Protein AF-A0A2E9ZQR4-F1 (afdb_monomer)

Foldseek 3Di:
DVVVLVVVQVVVVQVVVQVVQVVVVKGFDFWPDKDKDDKDKAQPDPPDPDPDDDPDPPRPDIDIDIDMDIDTDID

pLDDT: mean 75.89, std 17.08, range [40.94, 94.12]

Radius of gyration: 18.5 Å; Cα contacts (8 Å, |Δi|>4): 84; chains: 1; bounding box: 41×24×49 Å

Structure (mmCIF, N/CA/C/O backbone):
data_AF-A0A2E9ZQR4-F1
#
_entry.id   AF-A0A2E9ZQR4-F1
#
loop_
_atom_site.group_PDB
_atom_site.id
_atom_site.type_symbol
_atom_site.label_atom_id
_atom_site.label_alt_id
_atom_site.label_comp_id
_atom_site.label_asym_id
_atom_site.label_entity_id
_atom_site.label_seq_id
_atom_site.pdbx_PDB_ins_code
_atom_site.Cartn_x
_atom_site.Cartn_y
_atom_site.Cartn_z
_atom_site.occupancy
_atom_site.B_iso_or_equiv
_atom_site.auth_seq_id
_atom_site.auth_comp_id
_atom_site.auth_asym_id
_atom_site.auth_atom_id
_atom_site.pdbx_PDB_model_num
ATOM 1 N N . MET A 1 1 ? 0.955 -11.492 -16.783 1.00 59.88 1 MET A N 1
ATOM 2 C CA . MET A 1 1 ? 2.050 -10.541 -16.470 1.00 59.88 1 MET A CA 1
ATOM 3 C C . MET A 1 1 ? 1.582 -9.284 -15.733 1.00 59.88 1 MET A C 1
ATOM 5 O O . MET A 1 1 ? 2.062 -9.042 -14.637 1.00 59.88 1 MET A O 1
ATOM 9 N N . LYS A 1 2 ? 0.673 -8.455 -16.284 1.00 69.50 2 LYS A N 1
ATOM 10 C CA . LYS A 1 2 ? 0.164 -7.263 -15.561 1.00 69.50 2 LYS A CA 1
ATOM 11 C C . LYS A 1 2 ? -0.748 -7.609 -14.379 1.00 69.50 2 LYS A C 1
ATOM 13 O O . LYS A 1 2 ? -0.615 -6.982 -13.340 1.00 69.50 2 LYS A O 1
ATOM 18 N N . LEU A 1 3 ? -1.661 -8.566 -14.556 1.00 78.50 3 LEU A N 1
ATOM 19 C CA . LEU A 1 3 ? -2.572 -9.028 -13.501 1.00 78.50 3 LEU A CA 1
ATOM 20 C C . LEU A 1 3 ? -1.796 -9.695 -12.361 1.00 78.50 3 LEU A C 1
ATOM 22 O O . LEU A 1 3 ? -1.941 -9.276 -11.222 1.00 78.50 3 LEU A O 1
ATOM 26 N N . ASP A 1 4 ? -0.871 -10.595 -12.693 1.00 85.25 4 ASP A N 1
ATOM 27 C CA . ASP A 1 4 ? -0.018 -11.288 -11.717 1.00 85.25 4 ASP A CA 1
ATOM 28 C C . ASP A 1 4 ? 0.771 -10.303 -10.831 1.00 85.25 4 ASP A C 1
ATOM 30 O O . ASP A 1 4 ? 0.783 -10.433 -9.612 1.00 85.25 4 ASP A O 1
ATOM 34 N N . LEU A 1 5 ? 1.346 -9.241 -11.418 1.00 83.69 5 LEU A N 1
ATOM 35 C CA . LEU A 1 5 ? 2.037 -8.181 -10.665 1.00 83.69 5 LEU A CA 1
ATOM 36 C C . LEU A 1 5 ? 1.120 -7.452 -9.671 1.00 83.69 5 LEU A C 1
ATOM 38 O O . LEU A 1 5 ? 1.575 -7.005 -8.619 1.00 83.69 5 LEU A O 1
ATOM 42 N N . LEU A 1 6 ? -0.159 -7.290 -10.008 1.00 84.50 6 LEU A N 1
ATOM 43 C CA . LEU A 1 6 ? -1.134 -6.637 -9.135 1.00 84.50 6 LEU A CA 1
ATOM 44 C C . LEU A 1 6 ? -1.608 -7.571 -8.034 1.00 84.50 6 LEU A C 1
ATOM 46 O O . LEU A 1 6 ? -1.776 -7.121 -6.904 1.00 84.50 6 LEU A O 1
ATOM 50 N N . GLU A 1 7 ? -1.793 -8.851 -8.347 1.00 87.31 7 GLU A N 1
ATOM 51 C CA . GLU A 1 7 ? -2.121 -9.878 -7.362 1.00 87.31 7 GLU A CA 1
ATOM 52 C C . GLU A 1 7 ? -0.998 -10.022 -6.333 1.00 87.31 7 GLU A C 1
ATOM 54 O O . GLU A 1 7 ? -1.259 -9.974 -5.130 1.00 87.31 7 GLU A O 1
ATOM 59 N N . GLU A 1 8 ? 0.258 -10.087 -6.780 1.00 88.62 8 GLU A N 1
ATOM 60 C CA . GLU A 1 8 ? 1.425 -10.112 -5.895 1.00 88.62 8 GLU A CA 1
ATOM 61 C C . GLU A 1 8 ? 1.520 -8.843 -5.037 1.00 88.62 8 GLU A C 1
ATOM 63 O O . GLU A 1 8 ? 1.747 -8.922 -3.825 1.00 88.62 8 GLU A O 1
ATOM 68 N N . ALA A 1 9 ? 1.302 -7.664 -5.631 1.00 87.31 9 ALA A N 1
ATOM 69 C CA . ALA A 1 9 ? 1.311 -6.398 -4.900 1.00 87.31 9 ALA A CA 1
ATOM 70 C C . ALA A 1 9 ? 0.184 -6.325 -3.854 1.00 87.31 9 ALA A C 1
ATOM 72 O O . ALA A 1 9 ? 0.418 -5.894 -2.721 1.00 87.31 9 ALA A O 1
ATOM 73 N N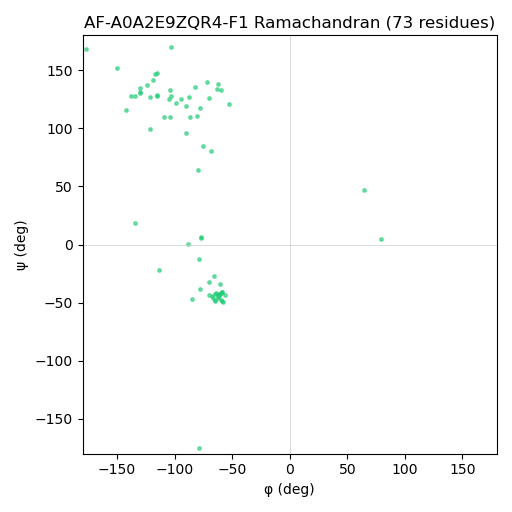 . ALA A 1 10 ? -1.021 -6.783 -4.198 1.00 88.50 10 ALA A N 1
ATOM 74 C CA . ALA A 1 10 ? -2.164 -6.815 -3.292 1.00 88.50 10 ALA A CA 1
ATOM 75 C C . ALA A 1 10 ? -1.958 -7.817 -2.145 1.00 88.50 10 ALA A C 1
ATOM 77 O O . ALA A 1 10 ? -2.190 -7.483 -0.981 1.00 88.50 10 ALA A O 1
ATOM 78 N N . ALA A 1 11 ? -1.452 -9.018 -2.444 1.00 90.44 11 ALA A N 1
ATOM 79 C CA . ALA A 1 11 ? -1.115 -10.026 -1.442 1.00 90.44 11 ALA A CA 1
ATOM 80 C C . ALA A 1 11 ? -0.041 -9.516 -0.468 1.00 90.44 11 ALA A C 1
ATOM 82 O O . ALA A 1 11 ? -0.169 -9.677 0.749 1.00 90.44 11 ALA A O 1
ATOM 83 N N . ASN A 1 12 ? 0.985 -8.833 -0.986 1.00 91.06 12 ASN A N 1
ATOM 84 C CA . ASN A 1 12 ? 2.017 -8.202 -0.167 1.00 91.06 12 ASN A CA 1
ATOM 85 C C . ASN A 1 12 ? 1.432 -7.117 0.752 1.00 91.06 12 ASN A C 1
ATOM 87 O O . ASN A 1 12 ? 1.747 -7.079 1.944 1.00 91.06 12 ASN A O 1
ATOM 91 N N . SER A 1 13 ? 0.550 -6.271 0.212 1.00 90.12 13 SER A N 1
ATOM 92 C CA . SER A 1 13 ? -0.132 -5.216 0.967 1.00 90.12 13 SER A CA 1
ATOM 93 C C . SER A 1 13 ? -0.964 -5.794 2.114 1.00 90.12 13 SER A C 1
ATOM 95 O O . SER A 1 13 ? -0.803 -5.383 3.263 1.00 90.12 13 SER A O 1
ATOM 97 N N . LYS A 1 14 ? -1.762 -6.836 1.845 1.00 90.56 14 LYS A N 1
ATOM 98 C CA . LYS A 1 14 ? -2.543 -7.543 2.870 1.00 90.56 14 LYS A CA 1
ATOM 99 C C . LYS A 1 14 ? -1.655 -8.106 3.982 1.00 90.56 14 LYS A C 1
ATOM 101 O O . LYS A 1 14 ? -1.919 -7.847 5.153 1.00 90.56 14 LYS A O 1
ATOM 106 N N . LEU A 1 15 ? -0.582 -8.820 3.630 1.00 93.69 15 LEU A N 1
ATOM 107 C CA . LEU A 1 15 ? 0.337 -9.410 4.609 1.00 93.69 15 LEU A CA 1
ATOM 108 C C . LEU A 1 15 ? 0.968 -8.344 5.519 1.00 93.69 15 LEU A C 1
ATOM 110 O O . LEU A 1 15 ? 1.129 -8.557 6.722 1.00 93.69 15 LEU A O 1
ATOM 114 N N . ARG A 1 16 ? 1.344 -7.191 4.954 1.00 92.12 16 ARG A N 1
ATOM 115 C CA . ARG A 1 16 ? 1.885 -6.066 5.729 1.00 92.12 16 ARG A CA 1
ATOM 116 C C . ARG A 1 16 ? 0.839 -5.471 6.662 1.00 92.12 16 ARG A C 1
ATOM 118 O O . ARG A 1 16 ? 1.140 -5.285 7.839 1.00 92.12 16 ARG A O 1
ATOM 125 N N . SER A 1 17 ? -0.373 -5.240 6.170 1.00 91.62 17 SER A N 1
ATOM 126 C CA . SER A 1 17 ? -1.484 -4.737 6.980 1.00 91.62 17 SER A CA 1
ATOM 127 C C . SER A 1 17 ? -1.822 -5.679 8.135 1.00 91.62 17 SER A C 1
ATOM 129 O O . SER A 1 17 ? -1.994 -5.221 9.259 1.00 91.62 17 SER A O 1
ATOM 131 N N . GLU A 1 18 ? -1.834 -6.996 7.909 1.00 93.00 18 GLU A N 1
ATOM 132 C CA . GLU A 1 18 ? -2.056 -7.996 8.963 1.00 93.00 18 GLU A CA 1
ATOM 133 C C . GLU A 1 18 ? -0.968 -7.957 10.039 1.00 93.00 18 GLU A C 1
ATOM 135 O O . GLU A 1 18 ? -1.272 -8.011 11.231 1.00 93.00 18 GLU A O 1
ATOM 140 N N . ARG A 1 19 ? 0.305 -7.829 9.642 1.00 94.12 19 ARG A N 1
ATOM 141 C CA . ARG A 1 19 ? 1.422 -7.711 10.591 1.00 94.12 19 ARG A CA 1
ATOM 142 C C . ARG A 1 19 ? 1.340 -6.427 11.411 1.00 94.12 19 ARG A C 1
ATOM 144 O O . ARG A 1 19 ? 1.572 -6.478 12.617 1.00 94.12 19 ARG A O 1
ATOM 151 N N . LEU A 1 20 ? 1.001 -5.306 10.774 1.00 90.94 20 LEU A N 1
ATOM 152 C CA . LEU A 1 20 ? 0.832 -4.017 11.447 1.00 90.94 20 LEU A CA 1
ATOM 153 C C . LEU A 1 20 ? -0.341 -4.050 12.426 1.00 90.94 20 LEU A C 1
ATOM 155 O O . LEU A 1 20 ? -0.165 -3.697 13.588 1.00 90.94 20 LEU A O 1
ATOM 159 N N . ALA A 1 21 ? -1.501 -4.545 11.989 1.00 91.75 21 ALA A N 1
ATOM 160 C CA . ALA A 1 21 ? -2.672 -4.688 12.845 1.00 91.75 21 ALA A CA 1
ATOM 161 C C . ALA A 1 21 ? -2.361 -5.587 14.048 1.00 91.75 21 ALA A C 1
ATOM 163 O O . ALA A 1 21 ? -2.564 -5.167 15.185 1.00 91.75 21 ALA A O 1
ATOM 164 N N . LYS A 1 22 ? -1.753 -6.761 13.818 1.00 92.81 22 LYS A N 1
ATOM 165 C CA . LYS A 1 22 ? -1.371 -7.689 14.891 1.00 92.81 22 LYS A CA 1
ATOM 166 C C . LYS A 1 22 ? -0.414 -7.050 15.897 1.00 92.81 22 LYS A C 1
ATOM 168 O O . LYS A 1 22 ? -0.563 -7.269 17.094 1.00 92.81 22 LYS A O 1
AT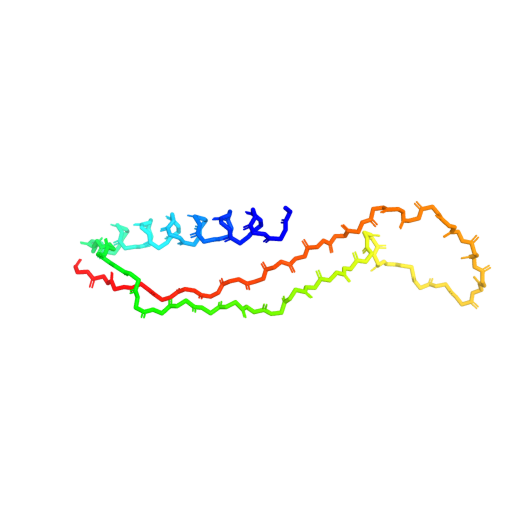OM 173 N N . SER A 1 23 ? 0.556 -6.263 15.429 1.00 91.75 23 SER A N 1
ATOM 174 C CA . SER A 1 23 ? 1.475 -5.53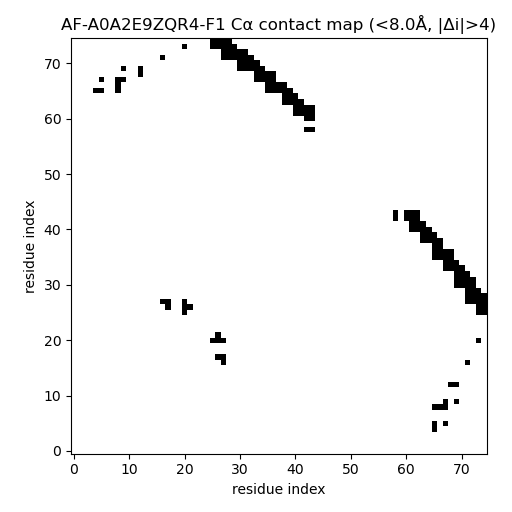3 16.311 1.00 91.75 23 SER A CA 1
ATOM 175 C C . SER A 1 23 ? 0.775 -4.451 17.137 1.00 91.75 23 SER A C 1
ATOM 177 O O . SER A 1 23 ? 1.257 -4.121 18.215 1.00 91.75 23 SER A O 1
ATOM 179 N N . ALA A 1 24 ? -0.331 -3.899 16.639 1.00 90.00 24 ALA A N 1
ATOM 180 C CA . ALA A 1 24 ? -1.154 -2.914 17.333 1.00 90.00 24 ALA A CA 1
ATOM 181 C C . ALA A 1 24 ? -2.247 -3.546 18.220 1.00 90.00 24 ALA A C 1
ATOM 183 O O . ALA A 1 24 ? -3.009 -2.816 18.843 1.00 90.00 24 ALA A O 1
ATOM 184 N N . GLY A 1 25 ? -2.337 -4.882 18.281 1.00 90.69 25 GLY A N 1
ATOM 185 C CA . GLY A 1 25 ? -3.398 -5.598 19.001 1.00 90.69 25 GLY A CA 1
ATOM 186 C C . GLY A 1 25 ? -4.731 -5.692 18.250 1.00 90.69 25 GLY A C 1
ATOM 187 O O . GLY A 1 25 ? -5.683 -6.243 18.791 1.00 90.69 25 GLY A O 1
ATOM 188 N N . ASN A 1 26 ? -4.779 -5.219 17.004 1.00 92.12 26 ASN A N 1
ATOM 189 C CA . ASN A 1 26 ? -5.971 -5.205 16.159 1.00 92.12 26 ASN A CA 1
ATOM 190 C C . ASN A 1 26 ? -5.923 -6.328 15.109 1.00 92.12 26 ASN A C 1
ATOM 192 O O . ASN A 1 26 ? -4.887 -6.957 14.860 1.00 92.12 26 ASN A O 1
ATOM 196 N N . ARG A 1 27 ? -7.036 -6.554 14.412 1.00 90.19 27 ARG A N 1
ATOM 197 C CA . ARG A 1 27 ? -7.141 -7.502 13.297 1.00 90.19 27 ARG A CA 1
ATOM 198 C C . ARG A 1 27 ? -7.650 -6.815 12.038 1.00 90.19 27 ARG A C 1
ATOM 200 O O . ARG A 1 27 ? -8.602 -6.049 12.081 1.00 90.19 27 ARG A O 1
ATOM 207 N N . VAL A 1 28 ? -7.044 -7.128 10.893 1.00 90.56 28 VAL A N 1
ATOM 208 C CA . VAL A 1 28 ? -7.580 -6.715 9.587 1.00 90.56 28 VAL A CA 1
ATOM 209 C C . VAL A 1 28 ? -8.854 -7.506 9.297 1.00 90.56 28 VAL A C 1
ATOM 211 O O . VAL A 1 28 ? -8.833 -8.736 9.321 1.00 90.56 28 VAL A O 1
ATOM 214 N N . VAL A 1 29 ? -9.950 -6.812 9.001 1.00 89.12 29 VAL A N 1
ATOM 215 C CA . VAL A 1 29 ? -11.274 -7.421 8.755 1.00 89.12 29 VAL A CA 1
ATOM 216 C C . VAL A 1 29 ? -11.771 -7.275 7.324 1.00 89.12 29 VAL A C 1
ATOM 218 O O . VAL A 1 29 ? -12.585 -8.078 6.877 1.00 89.12 29 VAL A O 1
ATOM 221 N N . GLY A 1 30 ? -11.267 -6.304 6.567 1.00 88.50 30 GLY A N 1
ATOM 222 C CA . GLY A 1 30 ? -11.680 -6.119 5.180 1.00 88.50 30 GLY A CA 1
ATOM 223 C C . GLY A 1 30 ? -10.926 -5.006 4.471 1.00 88.50 30 GLY A C 1
ATOM 224 O O . GLY A 1 30 ? -10.217 -4.221 5.099 1.00 88.50 30 GLY A O 1
ATOM 225 N N . VAL A 1 31 ? -11.087 -4.949 3.150 1.00 89.56 31 VAL A N 1
ATOM 226 C CA . VAL A 1 31 ? -10.583 -3.859 2.304 1.00 89.56 31 VAL A CA 1
ATOM 227 C C . VAL A 1 31 ? -11.640 -2.757 2.270 1.00 89.56 31 VAL A C 1
ATOM 229 O O . VAL A 1 31 ? -12.799 -3.031 1.972 1.00 89.56 31 VAL A O 1
ATOM 232 N N . ILE A 1 32 ? -11.242 -1.526 2.581 1.00 90.94 32 ILE A N 1
ATOM 233 C CA . ILE A 1 32 ? -12.086 -0.329 2.458 1.00 90.94 32 ILE A CA 1
ATOM 234 C C . ILE A 1 32 ? -11.998 0.204 1.031 1.00 90.94 32 ILE A C 1
ATOM 236 O O . ILE A 1 32 ? -13.013 0.505 0.409 1.00 90.94 32 ILE A O 1
ATOM 240 N N . SER A 1 33 ? -10.778 0.303 0.506 1.00 88.31 33 SER A N 1
ATOM 241 C CA . SER A 1 33 ? -10.517 0.817 -0.830 1.00 88.31 33 SER A CA 1
ATOM 242 C C . SER A 1 33 ? -9.265 0.170 -1.424 1.00 88.31 33 SER A C 1
ATOM 244 O O . SER A 1 33 ? -8.355 -0.257 -0.710 1.00 88.31 33 SER A O 1
ATOM 246 N N . ALA A 1 34 ? -9.227 0.069 -2.750 1.00 86.38 34 ALA A N 1
ATOM 247 C CA . ALA A 1 34 ? -8.050 -0.356 -3.493 1.00 86.38 34 ALA A CA 1
ATOM 248 C C . ALA A 1 34 ? -7.901 0.539 -4.723 1.00 86.38 34 ALA A C 1
ATOM 250 O O . ALA A 1 34 ? -8.844 0.713 -5.492 1.00 86.38 34 ALA A O 1
ATOM 251 N N . SER A 1 35 ? -6.715 1.111 -4.897 1.00 86.81 35 SER A N 1
ATOM 252 C CA . SER A 1 35 ? -6.371 1.970 -6.020 1.00 86.81 35 SER A CA 1
ATOM 253 C C . SER A 1 35 ? -5.059 1.511 -6.636 1.00 86.81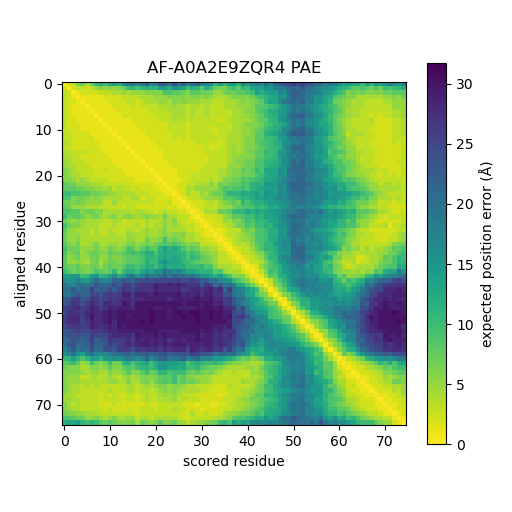 35 SER A C 1
ATOM 255 O O . SER A 1 35 ? -4.059 1.283 -5.951 1.00 86.81 35 SER A O 1
ATOM 257 N N . GLN A 1 36 ? -5.069 1.358 -7.954 1.00 81.44 36 GLN A N 1
ATOM 258 C CA . GLN A 1 36 ? -3.880 1.055 -8.728 1.00 81.44 36 GLN A CA 1
ATOM 259 C C . GLN A 1 36 ? -3.220 2.367 -9.151 1.00 81.44 36 GLN A C 1
ATOM 261 O O . GLN A 1 36 ? -3.810 3.175 -9.866 1.00 81.44 36 GLN A O 1
ATOM 266 N N . GLY A 1 37 ? -1.979 2.559 -8.716 1.00 77.88 37 GLY A N 1
ATOM 267 C CA . GLY A 1 37 ? -1.137 3.659 -9.150 1.00 77.88 37 GLY A CA 1
ATOM 268 C C . GLY A 1 37 ? -0.519 3.423 -10.529 1.00 77.88 37 GLY A C 1
ATOM 269 O O . GLY A 1 37 ? -0.765 2.439 -11.224 1.00 77.88 37 GLY A O 1
ATOM 270 N N . ILE A 1 38 ? 0.338 4.355 -10.923 1.00 74.81 38 ILE A N 1
ATOM 271 C CA . ILE A 1 38 ? 1.044 4.323 -12.204 1.00 74.81 38 ILE A CA 1
ATOM 272 C C . ILE A 1 38 ? 1.991 3.118 -12.323 1.00 74.81 38 ILE A C 1
ATOM 274 O O . ILE A 1 38 ? 2.795 2.839 -11.432 1.00 74.81 38 ILE A O 1
ATOM 278 N N . PHE A 1 39 ? 1.936 2.442 -13.474 1.00 76.38 39 PHE A N 1
ATOM 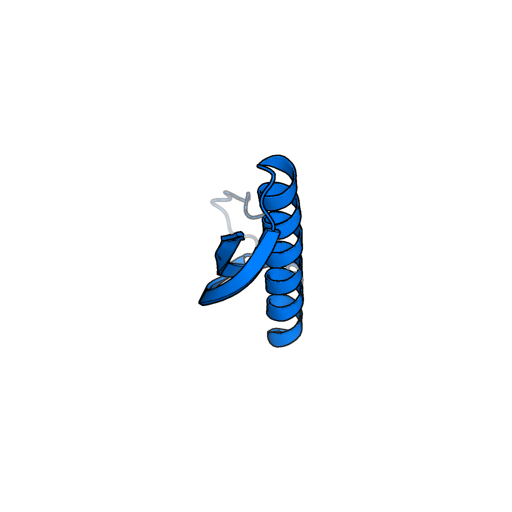279 C CA . PHE A 1 39 ? 2.961 1.485 -13.892 1.00 76.38 39 PHE A CA 1
ATOM 280 C C . PHE A 1 39 ? 4.178 2.245 -14.418 1.00 76.38 39 PHE A C 1
ATOM 282 O O . PHE A 1 39 ? 4.099 2.930 -15.436 1.00 76.38 39 PHE A O 1
ATOM 289 N N . GLN A 1 40 ? 5.318 2.092 -13.754 1.00 68.88 40 GLN A N 1
ATOM 290 C CA . GLN A 1 40 ? 6.589 2.643 -14.206 1.00 68.88 40 GLN A CA 1
ATOM 291 C C . GLN A 1 40 ? 7.394 1.554 -14.905 1.00 68.88 40 GLN A C 1
ATOM 293 O O . GLN A 1 40 ? 7.705 0.524 -14.313 1.00 68.88 40 GLN A O 1
ATOM 298 N N . ILE A 1 41 ? 7.754 1.785 -16.162 1.00 74.00 41 ILE A N 1
ATOM 299 C CA . ILE A 1 41 ? 8.661 0.915 -16.910 1.00 74.00 41 ILE A CA 1
ATOM 300 C C . ILE A 1 41 ? 9.964 1.688 -17.065 1.00 74.00 41 ILE A C 1
ATOM 302 O O . ILE A 1 41 ? 10.017 2.689 -17.774 1.00 74.00 41 ILE A O 1
ATOM 306 N N . THR A 1 42 ? 11.006 1.256 -16.366 1.00 67.25 42 THR A N 1
ATOM 307 C CA . THR A 1 42 ? 12.329 1.887 -16.406 1.00 67.25 42 THR A CA 1
ATOM 308 C C . THR A 1 42 ? 13.333 0.915 -17.012 1.00 67.25 42 THR A C 1
ATOM 310 O O . THR A 1 42 ? 13.220 -0.301 -16.845 1.00 67.25 42 THR A O 1
ATOM 313 N N . GLN A 1 43 ? 14.339 1.430 -17.717 1.00 58.72 43 GLN A N 1
ATOM 314 C CA . GLN A 1 43 ? 15.484 0.610 -18.105 1.00 58.72 43 GLN A CA 1
ATOM 315 C C . GLN A 1 43 ? 16.217 0.115 -16.837 1.00 58.72 43 GLN A C 1
ATOM 317 O O . GLN A 1 43 ? 16.357 0.878 -15.875 1.00 58.72 43 GLN A O 1
ATOM 322 N N . PRO A 1 44 ? 16.657 -1.153 -16.780 1.00 50.88 44 PRO A N 1
ATOM 323 C CA . PRO A 1 44 ? 17.529 -1.635 -15.722 1.00 50.88 44 PRO A CA 1
ATOM 324 C C . PRO A 1 44 ? 18.811 -0.800 -1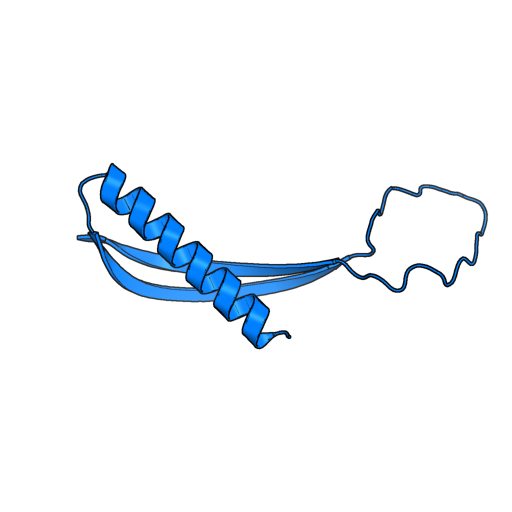5.772 1.00 50.88 44 PRO A C 1
ATOM 326 O O . PRO A 1 44 ? 19.356 -0.576 -16.846 1.00 50.88 44 PRO A O 1
ATOM 329 N N . ASN A 1 45 ? 19.271 -0.314 -14.619 1.00 51.62 45 ASN A N 1
ATOM 330 C CA . ASN A 1 45 ? 20.529 0.432 -14.475 1.00 51.62 45 ASN A CA 1
ATOM 331 C C . ASN A 1 45 ? 20.602 1.790 -15.207 1.00 51.62 45 ASN A C 1
ATOM 333 O O . ASN A 1 45 ? 21.613 2.111 -15.829 1.00 51.62 45 ASN A O 1
ATOM 337 N N . SER A 1 46 ? 19.575 2.643 -15.091 1.00 46.88 46 SER A N 1
ATOM 338 C CA . SER A 1 46 ? 19.689 4.056 -15.496 1.00 46.88 46 SER A CA 1
ATOM 339 C C . SER A 1 46 ? 20.643 4.832 -14.566 1.00 46.88 46 SER A C 1
ATOM 341 O O . SER A 1 46 ? 20.213 5.529 -13.650 1.00 46.88 46 SER A O 1
ATOM 343 N N . THR A 1 47 ? 21.949 4.695 -14.800 1.00 49.94 47 THR A N 1
ATOM 344 C CA . THR A 1 47 ? 23.029 5.539 -14.245 1.00 49.94 47 THR A CA 1
ATOM 345 C C . THR A 1 47 ? 24.035 5.937 -15.334 1.00 49.94 47 THR A C 1
ATOM 347 O O . THR A 1 47 ? 25.154 6.336 -15.033 1.00 49.94 47 THR A O 1
ATOM 350 N N . GLN A 1 48 ? 23.670 5.841 -16.618 1.00 45.44 48 GLN A N 1
ATOM 351 C CA . GLN A 1 48 ? 24.531 6.320 -17.699 1.00 45.44 48 GLN A CA 1
ATOM 352 C C . GLN A 1 48 ? 24.221 7.782 -18.024 1.00 45.44 48 GLN A C 1
ATOM 354 O O . GLN A 1 48 ? 23.318 8.091 -18.796 1.00 45.44 48 GLN A O 1
ATOM 359 N N . THR A 1 49 ? 25.006 8.684 -17.434 1.00 49.41 49 THR A N 1
ATOM 360 C CA . THR A 1 49 ? 25.318 9.965 -18.069 1.00 49.41 49 THR A CA 1
ATOM 361 C C . THR A 1 49 ? 26.435 9.695 -19.077 1.00 49.41 49 THR A C 1
ATOM 363 O O . THR A 1 49 ? 27.544 9.328 -18.698 1.00 49.41 49 THR A O 1
ATOM 366 N N . SER A 1 50 ? 26.145 9.776 -20.372 1.00 40.94 50 SER A N 1
ATOM 367 C CA . SER A 1 50 ? 27.182 9.798 -21.405 1.00 40.94 50 SER A CA 1
ATOM 368 C C . SER A 1 50 ? 26.754 10.756 -22.504 1.00 40.94 50 SER A C 1
ATOM 370 O O . SER A 1 50 ? 25.746 10.551 -23.175 1.00 40.94 50 SER A O 1
ATOM 372 N N . SER A 1 51 ? 27.540 11.821 -22.662 1.00 43.84 51 SER A N 1
ATOM 373 C CA . SER A 1 51 ? 27.378 12.880 -23.661 1.00 43.84 51 SER A CA 1
ATOM 374 C C . SER A 1 51 ? 27.829 12.466 -25.072 1.00 43.84 51 SER A C 1
ATOM 376 O O . SER A 1 51 ? 27.868 13.314 -25.961 1.00 43.84 51 SER A O 1
ATOM 378 N N . TRP A 1 52 ? 28.185 11.200 -25.308 1.00 42.34 52 TRP A N 1
ATOM 379 C CA . TRP A 1 52 ? 28.609 10.727 -26.625 1.00 42.34 52 TRP A CA 1
ATOM 380 C C . TRP A 1 52 ? 27.932 9.400 -26.957 1.00 42.34 52 TRP A C 1
ATOM 382 O O . TRP A 1 52 ? 27.926 8.470 -26.151 1.00 42.34 52 TRP A O 1
ATOM 392 N N . GLY A 1 53 ? 27.304 9.365 -28.134 1.00 52.75 53 GLY A N 1
ATOM 393 C CA . GLY A 1 53 ? 26.391 8.316 -28.566 1.00 52.75 53 GLY A CA 1
ATOM 394 C C . GLY A 1 53 ? 26.979 6.915 -28.445 1.00 52.75 53 GLY A C 1
ATOM 395 O O . GLY A 1 53 ? 27.973 6.589 -29.087 1.00 52.75 53 GLY A O 1
ATOM 396 N N . MET A 1 54 ? 26.305 6.077 -27.664 1.00 45.09 54 MET A N 1
ATOM 397 C CA . MET A 1 54 ? 26.491 4.634 -27.675 1.00 45.09 54 MET A CA 1
ATOM 398 C C . MET A 1 54 ? 25.133 4.015 -28.017 1.00 45.09 54 MET A C 1
ATOM 400 O O . MET A 1 54 ? 24.233 3.949 -27.181 1.00 45.09 54 MET A O 1
ATOM 404 N N . TYR A 1 55 ? 24.956 3.643 -29.287 1.00 50.16 55 TYR A N 1
ATOM 405 C CA . TYR A 1 55 ? 23.837 2.816 -29.737 1.00 50.16 55 TYR A CA 1
ATOM 406 C C . TYR A 1 55 ? 24.113 1.378 -29.296 1.00 50.16 55 TYR A C 1
ATOM 408 O O . TYR A 1 55 ? 24.676 0.588 -30.048 1.00 50.16 55 TYR A O 1
ATOM 416 N N . ASP A 1 56 ? 23.746 1.061 -28.057 1.00 43.72 56 ASP A N 1
ATOM 417 C CA . ASP A 1 56 ? 23.717 -0.314 -27.576 1.00 43.72 56 ASP A CA 1
ATOM 418 C C . ASP A 1 56 ? 22.263 -0.810 -27.510 1.00 43.72 56 ASP A C 1
ATOM 420 O O . ASP A 1 56 ? 21.448 -0.361 -26.700 1.00 43.72 56 ASP A O 1
ATOM 424 N N . THR A 1 57 ? 21.921 -1.733 -28.407 1.00 55.50 57 THR A N 1
ATOM 425 C CA . THR A 1 57 ? 20.619 -2.413 -28.492 1.00 55.50 57 THR A CA 1
ATOM 426 C C . THR A 1 57 ? 20.436 -3.513 -27.432 1.00 55.50 57 THR A C 1
ATOM 428 O O . THR A 1 57 ? 19.431 -4.221 -27.461 1.00 55.50 57 THR A O 1
ATOM 431 N N . SER A 1 58 ? 21.368 -3.677 -26.485 1.00 51.69 58 SER A N 1
ATOM 432 C CA . SER A 1 58 ? 21.402 -4.796 -25.528 1.00 51.69 58 SER A CA 1
ATOM 433 C C . SER A 1 58 ? 20.443 -4.706 -24.334 1.00 51.69 58 SER A C 1
ATOM 435 O O . SER A 1 58 ? 20.237 -5.706 -23.648 1.00 51.69 58 SER A O 1
ATOM 437 N N . SER A 1 59 ? 19.813 -3.559 -24.057 1.00 53.75 59 SER A N 1
ATOM 438 C CA . SER A 1 59 ? 18.935 -3.414 -22.877 1.00 53.75 59 SER A CA 1
ATOM 439 C C . SER A 1 59 ? 17.533 -4.015 -23.100 1.00 53.75 59 SER A C 1
ATOM 441 O O . SER A 1 59 ? 16.525 -3.292 -23.116 1.00 53.75 59 SER A O 1
ATOM 443 N N . ILE A 1 60 ? 17.492 -5.339 -23.298 1.00 55.91 60 ILE A N 1
ATOM 444 C CA . ILE A 1 60 ? 16.293 -6.180 -23.474 1.00 55.91 60 ILE A CA 1
ATOM 445 C C . ILE A 1 60 ? 15.513 -6.303 -22.160 1.00 55.91 60 ILE A C 1
ATOM 447 O O . ILE A 1 60 ? 14.284 -6.349 -22.169 1.00 55.91 60 ILE A O 1
ATOM 451 N N . GLU A 1 61 ? 16.196 -6.280 -21.017 1.00 57.59 61 GLU A N 1
ATOM 452 C CA . GLU A 1 61 ? 15.519 -6.248 -19.725 1.00 57.59 61 GLU A CA 1
ATOM 453 C C . GLU A 1 61 ? 14.877 -4.878 -19.487 1.00 57.59 61 GLU A C 1
ATOM 455 O O . GLU A 1 61 ? 15.443 -3.835 -19.812 1.00 57.59 61 GLU A O 1
ATOM 460 N N . LYS A 1 62 ? 13.673 -4.871 -18.912 1.00 64.12 62 LYS A N 1
ATOM 461 C CA . LYS A 1 62 ? 12.956 -3.673 -18.457 1.00 64.12 62 LYS A CA 1
ATOM 462 C C . LYS A 1 62 ? 12.494 -3.921 -17.027 1.00 64.12 62 LYS A C 1
ATOM 464 O O . LYS A 1 62 ? 11.889 -4.950 -16.739 1.00 64.12 62 LYS A O 1
ATOM 469 N N . LYS A 1 63 ? 12.748 -2.978 -16.122 1.00 66.50 63 LYS A N 1
ATOM 470 C CA . LYS A 1 63 ? 12.236 -3.032 -14.751 1.00 66.50 63 LYS A CA 1
ATOM 471 C C . LYS A 1 63 ? 10.843 -2.412 -14.735 1.00 66.50 63 LYS A C 1
ATOM 473 O O . LYS A 1 63 ? 10.698 -1.202 -14.894 1.00 66.50 63 LYS A O 1
ATOM 478 N N . VAL A 1 64 ? 9.827 -3.248 -14.548 1.00 70.44 64 VAL A N 1
ATOM 479 C CA . VAL A 1 64 ? 8.436 -2.815 -14.388 1.00 70.44 64 VAL A CA 1
ATOM 480 C C . VAL A 1 64 ? 8.132 -2.702 -12.898 1.00 70.44 64 VAL A C 1
ATOM 482 O O . VAL A 1 64 ? 8.336 -3.647 -12.142 1.00 70.44 64 VAL A O 1
ATOM 485 N N . ARG A 1 65 ? 7.660 -1.537 -12.464 1.00 76.38 65 ARG A N 1
ATOM 486 C CA . ARG A 1 65 ? 7.162 -1.280 -11.112 1.00 76.38 65 ARG A CA 1
ATOM 487 C C . ARG A 1 65 ? 5.680 -0.952 -11.203 1.00 76.38 65 ARG A C 1
ATOM 489 O O . ARG A 1 65 ? 5.293 -0.071 -11.965 1.00 76.38 65 ARG A O 1
ATOM 496 N N . ALA A 1 66 ? 4.870 -1.645 -10.417 1.00 78.38 66 ALA A N 1
ATOM 497 C CA . ALA A 1 66 ? 3.462 -1.337 -10.222 1.00 78.38 66 ALA A CA 1
ATOM 498 C C . ALA A 1 66 ? 3.269 -0.936 -8.761 1.00 78.38 66 ALA A C 1
ATOM 500 O O . ALA A 1 66 ? 3.726 -1.645 -7.864 1.00 78.38 66 ALA A O 1
ATOM 501 N N . VAL A 1 67 ? 2.632 0.206 -8.523 1.00 81.31 67 VAL A N 1
ATOM 502 C CA . VAL A 1 67 ? 2.276 0.641 -7.170 1.00 81.31 67 VAL A CA 1
ATOM 503 C C . VAL A 1 67 ? 0.792 0.378 -6.972 1.00 81.31 67 VAL A C 1
ATOM 505 O O . VAL A 1 67 ? -0.021 0.803 -7.788 1.00 81.31 67 VAL A O 1
ATOM 508 N N . VAL A 1 68 ? 0.440 -0.322 -5.897 1.00 85.81 68 VAL A N 1
ATOM 509 C CA . VAL A 1 68 ? -0.950 -0.553 -5.493 1.00 85.81 68 VAL A CA 1
ATOM 510 C C . VAL A 1 68 ? -1.125 0.003 -4.089 1.00 85.81 68 VAL A C 1
ATOM 512 O O . VAL A 1 68 ? -0.370 -0.345 -3.181 1.00 85.81 68 VAL A O 1
ATOM 515 N N . THR A 1 69 ? -2.120 0.864 -3.922 1.00 87.81 69 THR A N 1
ATOM 516 C CA . THR A 1 69 ? -2.511 1.435 -2.636 1.00 87.81 69 THR A CA 1
ATOM 517 C C . THR A 1 69 ? -3.786 0.741 -2.185 1.00 87.81 69 THR A C 1
ATOM 519 O O . THR A 1 69 ? -4.765 0.705 -2.926 1.00 87.81 69 THR A O 1
ATOM 522 N N . MET A 1 70 ? -3.781 0.169 -0.985 1.00 88.62 70 MET A N 1
ATOM 523 C CA . MET A 1 70 ? -4.957 -0.481 -0.407 1.00 88.62 70 MET A CA 1
ATOM 524 C C . MET A 1 70 ? -5.175 0.039 1.003 1.00 88.62 70 MET A C 1
ATOM 526 O O . MET A 1 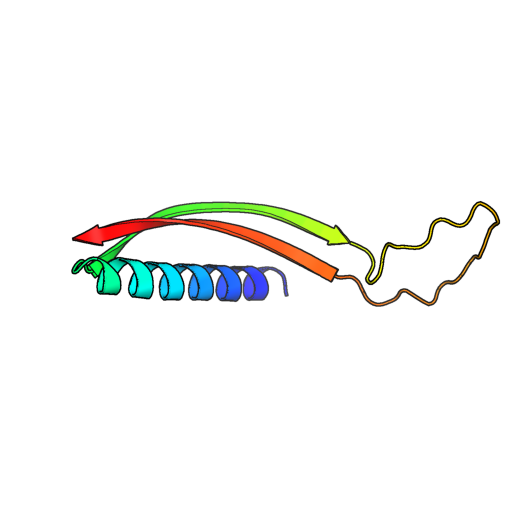70 ? -4.231 0.098 1.792 1.00 88.62 70 MET A O 1
ATOM 530 N N . GLU A 1 71 ? -6.417 0.369 1.321 1.00 90.62 71 GLU A N 1
ATOM 531 C CA . GLU A 1 71 ? -6.838 0.714 2.671 1.00 90.62 71 GLU A CA 1
ATOM 532 C C . GLU A 1 71 ? -7.597 -0.457 3.270 1.00 90.62 71 GLU A C 1
ATOM 534 O O . GLU A 1 71 ? -8.489 -1.039 2.646 1.00 90.62 71 GLU A O 1
ATOM 539 N N . PHE A 1 72 ? -7.248 -0.795 4.505 1.00 90.12 72 PHE A N 1
ATOM 540 C CA . PHE A 1 72 ? -7.843 -1.906 5.227 1.00 90.12 72 PHE A CA 1
ATOM 541 C C . PHE A 1 72 ? -8.523 -1.401 6.487 1.00 90.12 72 PHE A C 1
ATOM 543 O O . PHE A 1 72 ? -8.007 -0.528 7.184 1.00 90.12 72 PHE A O 1
ATOM 550 N N . ARG A 1 73 ? -9.669 -1.997 6.801 1.00 91.81 73 ARG A N 1
ATOM 551 C CA . ARG A 1 73 ? -10.341 -1.797 8.077 1.00 91.81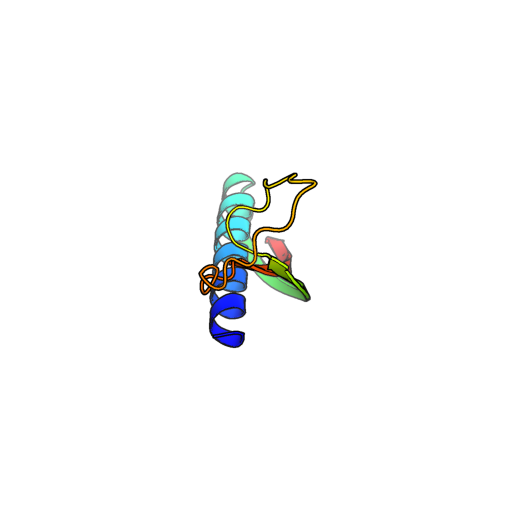 73 ARG A CA 1
ATOM 552 C C . ARG A 1 73 ? -9.715 -2.713 9.117 1.00 91.81 73 ARG A C 1
ATOM 554 O O . ARG A 1 73 ? -9.495 -3.898 8.848 1.00 91.81 73 ARG A O 1
ATOM 561 N N . THR A 1 74 ? -9.468 -2.162 10.297 1.00 89.62 74 THR A N 1
ATOM 562 C CA . THR A 1 74 ? -9.004 -2.903 11.469 1.00 89.62 74 THR A CA 1
ATOM 563 C C . THR A 1 74 ? -10.029 -2.825 12.592 1.00 89.62 74 THR A C 1
ATOM 565 O O . THR A 1 74 ? -10.693 -1.797 12.734 1.00 89.62 74 THR A O 1
ATOM 568 N N . GLU A 1 75 ? -10.124 -3.893 13.376 1.00 83.12 75 GLU A N 1
ATOM 569 C CA . GLU A 1 75 ? -10.963 -4.030 14.576 1.00 83.12 75 GLU A CA 1
ATOM 570 C C . GLU A 1 75 ? -10.130 -4.449 15.782 1.00 83.12 75 GLU A C 1
ATOM 572 O O . GLU A 1 75 ? -9.137 -5.188 15.565 1.00 83.12 75 GLU A O 1
#

Solvent-accessible surface area (backbone atoms only — not com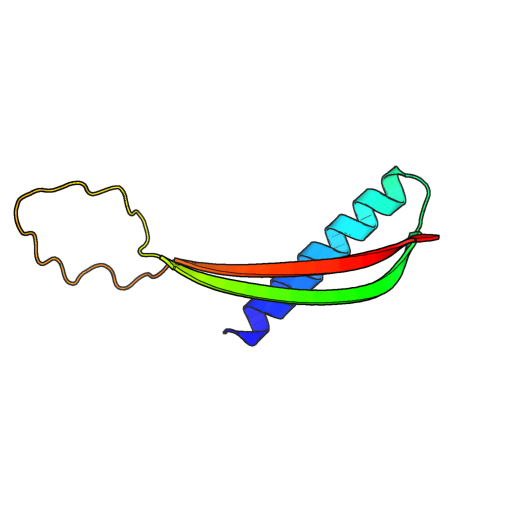parable to full-atom values): 4757 Å² total; per-residue (Å²): 111,73,64,56,54,50,52,54,47,50,53,52,50,50,56,51,49,42,53,52,25,50,74,71,76,28,40,64,78,46,76,75,47,77,46,79,53,70,72,46,78,40,64,67,80,85,76,79,86,69,99,63,93,74,95,69,88,74,74,77,61,65,44,74,44,77,46,72,50,72,42,68,41,69,88

Sequence (75 aa):
MKLDLLEEAAANSKLRSERLAKSAGNRVVGVISASQGIFQITQPNSTQTSSWGMYDTSSIEKKVRAVVTMEFRTE

Mean predicted aligned error: 10.52 Å

Secondary structure (DSSP, 8-state):
-HHHHHHHHHHHHHHHHHHHHHHTT--EEEEEEEEEEEEEEE-TT-----SS----TT----EEEEEEEEEEEE-